Protein AF-A0A937TC75-F1 (afdb_monomer_lite)

Foldseek 3Di:
DDDPPQPQAPCLVVLVVLCVVCLVVCLVPQAQWKFFDDPSDTAWIQDPNDIDGPDPPDPDDSSNTNIDGNHNDDPPDPPPPPPD

pLDDT: mean 80.11, std 15.45, range [42.81, 94.38]

Sequence (84 aa):
MSIPQTTIPKNFWKESRWFFEHADEFLPDYANRWIAVQEQQIVAVLEEGQWQVLDPRADLDPEKCATFFVEESSRVYPNQTVVS

Radius of gyration: 15.54 Å; chains: 1; bounding box: 38×36×30 Å

Structure (mmCIF, N/CA/C/O backbone):
data_AF-A0A937TC75-F1
#
_entry.id   AF-A0A937TC75-F1
#
loop_
_atom_site.group_PDB
_atom_site.id
_atom_site.type_symbol
_atom_site.label_atom_id
_atom_site.label_alt_id
_atom_site.label_comp_id
_atom_site.label_asym_id
_atom_site.label_entity_id
_atom_site.label_seq_id
_atom_site.pdbx_PDB_ins_code
_atom_site.Cartn_x
_atom_site.Cartn_y
_atom_site.Cartn_z
_atom_site.occupancy
_atom_site.B_iso_or_equiv
_atom_site.auth_seq_id
_atom_site.auth_comp_id
_atom_site.auth_asym_id
_atom_site.auth_atom_id
_atom_site.pdbx_PDB_model_num
ATOM 1 N N . MET A 1 1 ? -13.595 28.175 -5.504 1.00 42.97 1 MET A N 1
ATOM 2 C CA . MET A 1 1 ? -13.497 26.702 -5.498 1.00 42.97 1 MET A CA 1
ATOM 3 C C . MET A 1 1 ? -12.803 26.323 -4.207 1.00 42.97 1 MET A C 1
ATOM 5 O O . MET A 1 1 ? -11.650 26.694 -4.036 1.00 42.97 1 MET A O 1
ATOM 9 N N . SER A 1 2 ? -13.520 25.721 -3.261 1.00 42.81 2 SER A N 1
ATOM 10 C CA . SER A 1 2 ? -12.904 25.223 -2.030 1.00 42.81 2 SER A CA 1
ATOM 11 C C . SER A 1 2 ? -12.153 23.951 -2.384 1.00 42.81 2 SER A C 1
ATOM 13 O O . SER A 1 2 ? -12.759 23.006 -2.883 1.00 42.81 2 SER A O 1
ATOM 15 N N . ILE A 1 3 ? -10.838 23.949 -2.189 1.00 50.31 3 ILE A N 1
ATOM 16 C CA . ILE A 1 3 ? -10.051 22.720 -2.265 1.00 50.31 3 ILE A CA 1
ATOM 17 C C . ILE A 1 3 ? -10.595 21.831 -1.137 1.00 50.31 3 ILE A C 1
ATOM 19 O O . ILE A 1 3 ? -10.650 22.318 -0.001 1.00 50.31 3 ILE A O 1
ATOM 23 N N . PRO A 1 4 ? -11.077 20.604 -1.408 1.00 52.81 4 PRO A N 1
ATOM 24 C CA . PRO A 1 4 ? -11.489 19.713 -0.334 1.00 52.81 4 PRO A CA 1
ATOM 25 C C . PRO A 1 4 ? -10.308 19.579 0.627 1.00 52.81 4 PRO A C 1
ATOM 27 O O . PRO A 1 4 ? -9.184 19.327 0.195 1.00 52.81 4 PRO A O 1
ATOM 30 N N . GLN A 1 5 ? -10.538 19.830 1.917 1.00 51.56 5 GLN A N 1
ATOM 31 C CA . GLN A 1 5 ? -9.534 19.557 2.938 1.00 51.56 5 GLN A CA 1
ATOM 32 C C . GLN A 1 5 ? -9.337 18.043 2.981 1.00 51.56 5 GLN A C 1
ATOM 34 O O . GLN A 1 5 ? -10.061 17.333 3.677 1.00 51.56 5 GLN A O 1
ATOM 39 N N . THR A 1 6 ? -8.383 17.538 2.202 1.00 61.72 6 THR A N 1
ATOM 40 C CA . THR A 1 6 ? -7.932 16.157 2.303 1.00 61.72 6 THR A CA 1
ATOM 41 C C . THR A 1 6 ? -7.365 16.000 3.705 1.00 61.72 6 THR A C 1
ATOM 43 O O . THR A 1 6 ? -6.346 16.599 4.054 1.00 61.72 6 THR A O 1
ATOM 46 N N . THR A 1 7 ? -8.088 15.281 4.558 1.00 73.06 7 THR A N 1
ATOM 47 C CA . THR A 1 7 ? -7.647 15.048 5.929 1.00 73.06 7 THR A CA 1
ATOM 48 C C . THR A 1 7 ? -6.483 14.079 5.853 1.00 73.06 7 THR A C 1
ATOM 50 O O . THR A 1 7 ? -6.664 12.933 5.453 1.00 73.06 7 THR A O 1
ATOM 53 N N . ILE A 1 8 ? -5.282 14.547 6.190 1.00 80.69 8 ILE A N 1
ATOM 54 C CA . ILE A 1 8 ? -4.110 13.676 6.258 1.00 80.69 8 ILE A CA 1
ATOM 55 C C . ILE A 1 8 ? -4.400 12.602 7.320 1.00 80.69 8 ILE A C 1
ATOM 57 O O . ILE A 1 8 ? -4.735 12.963 8.454 1.00 80.69 8 ILE A O 1
ATOM 61 N N . PRO A 1 9 ? -4.278 11.303 6.991 1.00 84.56 9 PRO A N 1
ATOM 62 C CA . PRO A 1 9 ? -4.485 10.228 7.951 1.00 84.56 9 PRO A CA 1
ATOM 63 C C . PRO A 1 9 ? -3.633 10.425 9.206 1.00 84.56 9 PRO A C 1
ATOM 65 O O . PRO A 1 9 ? -2.460 10.795 9.123 1.00 84.56 9 PRO A O 1
ATOM 68 N N . LYS A 1 10 ? -4.195 10.129 10.383 1.00 83.62 10 LYS A N 1
ATOM 69 C CA . LYS A 1 10 ? -3.541 10.358 11.688 1.00 83.62 10 LYS A CA 1
ATOM 70 C C . LYS A 1 10 ? -2.124 9.774 11.765 1.00 83.62 10 LYS A C 1
ATOM 72 O O . LYS A 1 10 ? -1.233 10.398 12.335 1.00 83.62 10 LYS A O 1
ATOM 77 N N . ASN A 1 11 ? -1.927 8.595 11.177 1.00 86.56 11 ASN A N 1
ATOM 78 C C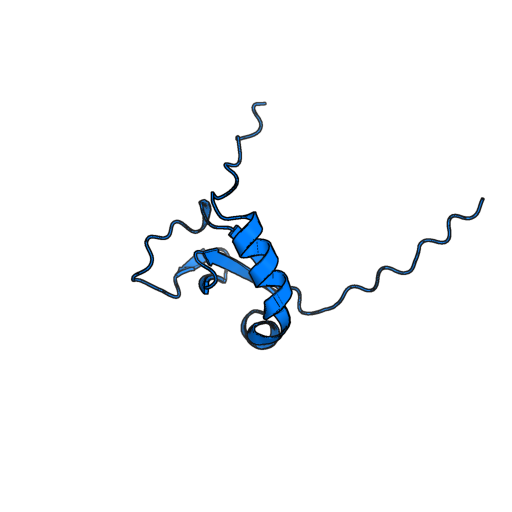A . ASN A 1 11 ? -0.664 7.862 11.208 1.00 86.56 11 ASN A CA 1
ATOM 79 C C . ASN A 1 11 ? 0.129 7.971 9.895 1.00 86.56 11 ASN A C 1
ATOM 81 O O . A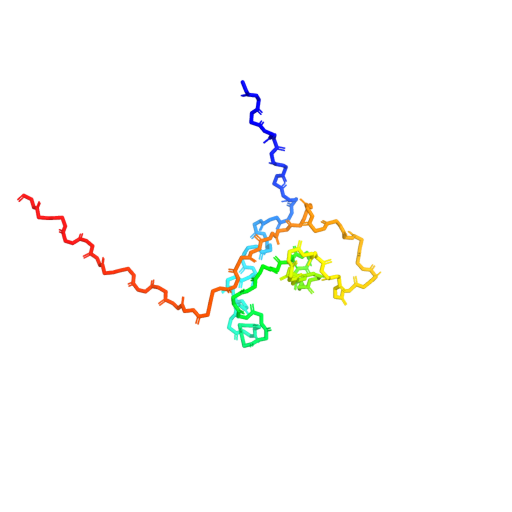SN A 1 11 ? 1.105 7.248 9.735 1.00 86.56 11 ASN A O 1
ATOM 85 N N . PHE A 1 12 ? -0.236 8.880 8.980 1.00 89.38 12 PHE A N 1
ATOM 86 C CA . PHE A 1 12 ? 0.335 8.961 7.628 1.00 89.38 12 PHE A CA 1
ATOM 87 C C . PHE A 1 12 ? 1.865 8.888 7.597 1.00 89.38 12 PHE A C 1
ATOM 89 O O . PHE A 1 12 ? 2.427 8.134 6.811 1.00 89.38 12 PHE A O 1
ATOM 96 N N . TRP A 1 13 ? 2.553 9.627 8.472 1.00 91.00 13 TRP A N 1
ATOM 97 C CA . TRP A 1 13 ? 4.019 9.635 8.521 1.00 91.00 13 TRP A CA 1
ATOM 98 C C . TRP A 1 13 ? 4.617 8.301 8.980 1.00 91.00 13 TRP A C 1
ATOM 100 O O . TRP A 1 13 ? 5.657 7.887 8.471 1.00 91.00 13 TRP A O 1
ATOM 110 N N . LYS A 1 14 ? 3.954 7.620 9.921 1.00 92.88 14 LYS A N 1
ATOM 111 C CA . LYS A 1 14 ? 4.342 6.284 10.386 1.00 92.88 14 LYS A CA 1
ATOM 112 C C . LYS A 1 14 ? 4.146 5.258 9.268 1.00 92.88 14 LYS A C 1
ATOM 114 O O . LYS A 1 14 ? 5.058 4.481 9.007 1.00 92.88 14 LYS A O 1
ATOM 119 N N . GLU A 1 15 ? 3.001 5.315 8.587 1.00 92.69 15 GLU A N 1
ATOM 120 C CA . GLU A 1 15 ? 2.688 4.422 7.466 1.00 92.69 15 GLU A CA 1
ATOM 121 C C . GLU A 1 15 ? 3.606 4.670 6.268 1.00 92.69 15 GLU A C 1
ATOM 123 O O . GLU A 1 15 ? 4.088 3.722 5.669 1.00 92.69 15 GLU A O 1
ATOM 128 N N . SER A 1 16 ? 3.920 5.932 5.958 1.00 92.50 16 SER A N 1
ATOM 129 C CA . SER A 1 16 ? 4.837 6.290 4.867 1.00 92.50 16 SER A CA 1
ATOM 130 C C . SER A 1 16 ? 6.229 5.733 5.115 1.00 92.50 16 SER A C 1
ATOM 132 O O . SER A 1 16 ? 6.834 5.148 4.225 1.00 92.50 16 SER A O 1
ATOM 134 N N . ARG A 1 17 ? 6.745 5.898 6.338 1.00 94.00 17 ARG A N 1
ATOM 135 C CA . ARG A 1 17 ? 8.052 5.356 6.701 1.00 94.00 17 ARG A CA 1
ATOM 136 C C . ARG A 1 17 ? 8.077 3.836 6.560 1.00 94.00 17 ARG A C 1
ATOM 138 O O . ARG A 1 17 ? 8.986 3.320 5.924 1.00 94.00 17 ARG A O 1
ATOM 145 N N . TRP A 1 18 ? 7.074 3.155 7.113 1.00 94.38 18 TRP A N 1
ATOM 146 C CA . TRP A 1 18 ? 6.947 1.704 6.992 1.00 94.38 18 TRP A CA 1
ATOM 147 C C . TRP A 1 18 ? 6.852 1.268 5.525 1.00 94.38 18 TRP A C 1
ATOM 149 O O . TRP A 1 18 ? 7.577 0.374 5.109 1.00 94.38 18 TRP A O 1
ATOM 159 N N . PHE A 1 19 ? 6.041 1.959 4.722 1.00 92.81 19 PHE A N 1
ATOM 160 C CA . PHE A 1 19 ? 5.911 1.704 3.291 1.00 92.81 19 PHE A CA 1
ATOM 161 C C . PHE A 1 19 ? 7.270 1.749 2.586 1.00 92.81 19 PHE A C 1
ATOM 163 O O . PHE A 1 19 ? 7.604 0.810 1.878 1.00 92.81 19 PHE A O 1
ATOM 170 N N . PHE A 1 20 ? 8.079 2.791 2.802 1.00 90.69 20 PHE A N 1
ATOM 171 C CA . PHE A 1 20 ? 9.398 2.891 2.166 1.00 90.69 20 PHE A CA 1
ATOM 172 C C . PHE A 1 20 ? 10.417 1.879 2.704 1.00 90.69 20 PHE A C 1
ATOM 174 O O . PHE A 1 20 ? 11.285 1.453 1.951 1.00 90.69 20 PHE A O 1
ATOM 181 N N . GLU A 1 21 ? 10.334 1.508 3.985 1.00 93.44 21 GLU A N 1
ATOM 182 C CA . GLU A 1 21 ? 11.229 0.515 4.598 1.00 93.44 21 GLU A CA 1
ATOM 183 C C . GLU A 1 21 ? 10.905 -0.922 4.149 1.00 93.44 21 GLU A C 1
ATOM 185 O O . GLU A 1 21 ? 11.811 -1.749 4.104 1.00 93.44 21 GLU A O 1
ATOM 190 N N . HIS A 1 22 ? 9.648 -1.206 3.792 1.00 91.19 22 HIS A N 1
ATOM 191 C CA . HIS A 1 22 ? 9.166 -2.555 3.470 1.00 91.19 22 HIS A CA 1
ATOM 192 C C . HIS A 1 22 ? 8.682 -2.726 2.022 1.00 91.19 22 HIS A C 1
ATOM 194 O O . HIS A 1 22 ? 8.225 -3.810 1.668 1.00 91.19 22 HIS A O 1
ATOM 200 N N . ALA A 1 23 ? 8.789 -1.696 1.174 1.00 87.00 23 ALA A N 1
ATOM 201 C CA . ALA A 1 23 ? 8.304 -1.725 -0.209 1.00 87.00 23 ALA A CA 1
ATOM 202 C C . ALA A 1 23 ? 8.792 -2.952 -0.982 1.00 87.00 23 ALA A C 1
ATOM 204 O O . ALA A 1 23 ? 7.999 -3.607 -1.653 1.00 87.00 23 ALA A O 1
ATOM 205 N N . ASP A 1 24 ? 10.071 -3.300 -0.837 1.00 88.88 24 ASP A N 1
ATOM 206 C CA . ASP A 1 24 ? 10.693 -4.426 -1.537 1.00 88.88 24 ASP A CA 1
ATOM 207 C C . ASP A 1 24 ? 10.050 -5.784 -1.203 1.00 88.88 24 ASP A C 1
ATOM 209 O O . ASP A 1 24 ? 10.081 -6.698 -2.027 1.00 88.88 24 ASP A O 1
ATOM 213 N N . GLU A 1 25 ? 9.446 -5.929 -0.020 1.00 90.62 25 GLU A N 1
ATOM 214 C CA . GLU A 1 25 ? 8.831 -7.186 0.425 1.00 90.62 25 GLU A CA 1
ATOM 215 C C . GLU A 1 25 ? 7.527 -7.487 -0.313 1.00 90.62 25 GLU A C 1
ATOM 217 O O . GLU A 1 25 ? 7.201 -8.648 -0.545 1.00 90.62 25 GLU A O 1
ATOM 222 N N . PHE A 1 26 ? 6.783 -6.446 -0.681 1.00 87.69 26 PHE A N 1
ATOM 223 C CA . PHE A 1 26 ? 5.442 -6.567 -1.250 1.00 87.69 26 PHE A CA 1
ATOM 224 C C . PHE A 1 26 ? 5.346 -6.026 -2.684 1.00 87.69 26 PHE A C 1
ATOM 226 O O . PHE A 1 26 ? 4.311 -6.156 -3.337 1.00 87.69 26 PHE A O 1
ATOM 233 N N . LEU A 1 27 ? 6.428 -5.455 -3.216 1.00 89.44 27 LEU A N 1
ATOM 234 C CA . LEU A 1 27 ? 6.513 -5.000 -4.602 1.00 89.44 27 LEU A CA 1
ATOM 235 C C . LEU A 1 27 ? 6.131 -6.088 -5.623 1.00 89.44 27 LEU A C 1
ATOM 237 O O . LEU A 1 27 ? 5.362 -5.759 -6.525 1.00 89.44 27 LEU A O 1
ATOM 241 N N . PRO A 1 28 ? 6.559 -7.364 -5.499 1.00 90.38 28 PRO A N 1
ATOM 242 C CA . PRO A 1 28 ? 6.177 -8.407 -6.458 1.00 90.38 28 PRO A CA 1
ATOM 243 C C . PRO A 1 28 ? 4.666 -8.666 -6.527 1.00 90.38 28 PRO A C 1
ATOM 245 O O . PRO A 1 28 ? 4.149 -8.990 -7.594 1.00 90.38 28 PRO A O 1
ATOM 248 N N . ASP A 1 29 ? 3.963 -8.505 -5.404 1.00 91.25 29 ASP A N 1
ATOM 249 C CA . ASP A 1 29 ? 2.540 -8.832 -5.283 1.00 91.25 29 ASP A CA 1
ATOM 250 C C . ASP A 1 29 ? 1.630 -7.651 -5.653 1.00 91.25 29 ASP A C 1
ATOM 252 O O . ASP A 1 29 ? 0.517 -7.844 -6.149 1.00 91.25 29 ASP A O 1
ATOM 256 N N . TYR A 1 30 ? 2.102 -6.418 -5.438 1.00 91.69 30 TYR A N 1
ATOM 257 C CA . TYR A 1 30 ? 1.301 -5.202 -5.620 1.00 91.69 30 TYR A CA 1
ATOM 258 C C . TYR A 1 30 ? 1.842 -4.243 -6.684 1.00 91.69 30 TYR A C 1
ATOM 260 O O . TYR A 1 30 ? 1.359 -3.115 -6.781 1.00 91.69 30 TYR A O 1
ATOM 268 N N . ALA A 1 31 ? 2.805 -4.667 -7.505 1.00 90.94 31 ALA A N 1
ATOM 269 C CA . ALA A 1 31 ? 3.354 -3.865 -8.595 1.00 90.94 31 ALA A CA 1
ATOM 270 C C . ALA A 1 31 ? 2.260 -3.219 -9.466 1.00 90.94 31 ALA A C 1
ATOM 272 O O . ALA A 1 31 ? 1.321 -3.873 -9.925 1.00 90.94 31 ALA A O 1
ATOM 273 N N . ASN A 1 32 ? 2.424 -1.920 -9.720 1.00 90.62 32 ASN A N 1
ATOM 274 C CA . ASN A 1 32 ? 1.533 -1.058 -10.496 1.00 90.62 32 ASN A CA 1
ATOM 275 C C . ASN A 1 32 ? 0.110 -0.934 -9.934 1.00 90.62 32 ASN A C 1
ATOM 277 O O . ASN A 1 32 ? -0.844 -0.724 -10.689 1.00 90.62 32 ASN A O 1
ATOM 281 N N . ARG A 1 33 ? -0.049 -1.045 -8.612 1.00 91.88 33 ARG A N 1
ATOM 282 C CA . ARG A 1 33 ? -1.346 -0.918 -7.937 1.00 91.88 33 ARG A CA 1
ATOM 283 C C . ARG A 1 33 ? -1.307 0.162 -6.869 1.00 91.88 33 ARG A C 1
ATOM 285 O O . ARG A 1 33 ? -0.274 0.444 -6.262 1.00 91.88 33 ARG A O 1
ATOM 292 N N . TRP A 1 34 ? -2.470 0.759 -6.625 1.00 93.19 34 TRP A N 1
ATOM 293 C CA . TRP A 1 34 ? -2.673 1.544 -5.415 1.00 93.19 34 TRP A CA 1
ATOM 294 C C . TRP A 1 34 ? -2.962 0.606 -4.254 1.00 93.19 34 TRP A C 1
ATOM 296 O O . TRP A 1 34 ? -3.769 -0.314 -4.382 1.00 93.19 34 TRP A O 1
ATOM 306 N N . ILE A 1 35 ? -2.335 0.875 -3.119 1.00 93.25 35 ILE A N 1
ATOM 307 C CA . ILE A 1 35 ? -2.567 0.170 -1.867 1.00 93.25 35 ILE A CA 1
ATOM 308 C C . ILE A 1 35 ? -2.989 1.160 -0.787 1.00 93.25 35 ILE A C 1
ATOM 310 O O . ILE A 1 35 ? -2.560 2.315 -0.787 1.00 93.25 35 ILE A O 1
ATOM 314 N N . ALA A 1 36 ? -3.816 0.700 0.142 1.00 92.81 36 ALA A N 1
ATOM 315 C CA . ALA A 1 36 ? -4.118 1.396 1.381 1.00 92.81 36 ALA A CA 1
ATOM 316 C C . ALA A 1 36 ? -3.341 0.733 2.519 1.00 92.81 36 ALA A C 1
ATOM 318 O O . ALA A 1 36 ? -3.350 -0.494 2.648 1.00 92.81 36 ALA A O 1
ATOM 319 N N . VAL A 1 37 ? -2.687 1.554 3.337 1.00 91.31 37 VAL A N 1
ATOM 320 C CA . VAL A 1 37 ? -1.903 1.125 4.494 1.00 91.31 37 VAL A CA 1
ATOM 321 C C . VAL A 1 37 ? -2.485 1.741 5.763 1.00 91.31 37 VAL A C 1
ATOM 323 O O . VAL A 1 37 ? -2.745 2.950 5.831 1.00 91.31 37 VAL A O 1
ATOM 326 N N . GLN A 1 38 ? -2.671 0.903 6.776 1.00 89.44 38 GLN A N 1
ATOM 327 C CA . GLN A 1 38 ? -3.069 1.297 8.122 1.00 89.44 38 GLN A CA 1
ATOM 328 C C . GLN A 1 38 ? -2.369 0.383 9.125 1.00 89.44 38 GLN A C 1
ATOM 330 O O . GLN A 1 38 ? -2.284 -0.820 8.907 1.00 89.44 38 GLN A O 1
ATOM 335 N N . GLU A 1 39 ? -1.871 0.957 10.221 1.00 89.75 39 GLU A N 1
ATOM 336 C CA . GLU A 1 39 ? -1.230 0.197 11.298 1.00 89.75 39 GLU A CA 1
ATOM 337 C C . GLU A 1 39 ? -0.100 -0.720 10.804 1.00 89.75 39 GLU A C 1
ATOM 339 O O . GLU A 1 39 ? 0.134 -1.792 11.352 1.00 89.75 39 GLU A O 1
ATOM 344 N N . GLN A 1 40 ? 0.663 -0.244 9.815 1.00 91.81 40 GLN A N 1
ATOM 345 C CA . GLN A 1 40 ? 1.808 -0.931 9.216 1.00 91.81 40 GLN A CA 1
ATOM 346 C C . GLN A 1 40 ? 1.426 -2.232 8.507 1.00 91.81 40 GLN A C 1
ATOM 348 O O . GLN A 1 40 ? 2.200 -3.187 8.482 1.00 91.81 40 GLN A O 1
ATOM 353 N N . GLN A 1 41 ? 0.219 -2.279 7.944 1.00 90.88 41 GLN A N 1
ATOM 354 C CA . GLN A 1 41 ? -0.263 -3.396 7.145 1.00 90.88 41 GLN A CA 1
ATOM 355 C C . GLN A 1 41 ? -0.955 -2.894 5.880 1.00 90.88 41 GLN A C 1
ATOM 357 O O . GLN A 1 41 ? -1.595 -1.839 5.879 1.00 90.88 41 GLN A O 1
ATOM 362 N N . ILE A 1 42 ? -0.826 -3.662 4.796 1.00 92.44 42 ILE A N 1
ATOM 363 C CA . ILE A 1 42 ? -1.607 -3.455 3.575 1.00 92.44 42 ILE A CA 1
ATOM 364 C C . ILE A 1 42 ? -2.986 -4.041 3.809 1.00 92.44 42 ILE A C 1
ATOM 366 O O . ILE A 1 42 ? -3.122 -5.216 4.142 1.00 92.44 42 ILE A O 1
ATOM 370 N N . VAL A 1 43 ? -4.004 -3.219 3.617 1.00 92.75 43 VAL A N 1
ATOM 371 C CA . VAL A 1 43 ? -5.355 -3.563 4.051 1.00 92.75 43 VAL A CA 1
ATOM 372 C C . VAL A 1 43 ? -6.403 -3.442 2.955 1.00 92.75 43 VAL A C 1
ATOM 374 O O . VAL A 1 43 ? -7.475 -4.035 3.055 1.00 92.75 43 VAL A O 1
ATOM 377 N N . ALA A 1 44 ? -6.085 -2.724 1.879 1.00 93.12 44 ALA A N 1
ATOM 378 C CA . ALA A 1 44 ? -6.863 -2.735 0.653 1.00 93.12 44 ALA A CA 1
ATOM 379 C C . ALA A 1 44 ? -5.960 -2.496 -0.559 1.00 93.12 44 ALA A C 1
ATOM 381 O O . ALA A 1 44 ? -4.907 -1.862 -0.453 1.00 93.12 44 ALA A O 1
ATOM 382 N N . VAL A 1 45 ? -6.405 -2.967 -1.718 1.00 94.19 45 VAL A N 1
ATOM 383 C CA . VAL A 1 45 ? -5.765 -2.749 -3.018 1.00 94.19 45 VAL A CA 1
ATOM 384 C C . VAL A 1 45 ? -6.799 -2.213 -4.002 1.00 94.19 45 VAL A C 1
ATOM 386 O O . VAL A 1 45 ? -7.963 -2.603 -3.958 1.00 94.19 45 VAL A O 1
ATOM 389 N N . LEU A 1 46 ? -6.403 -1.288 -4.872 1.00 92.31 46 LEU A N 1
ATOM 390 C CA . LEU A 1 46 ? -7.269 -0.796 -5.936 1.00 92.31 46 LEU A CA 1
ATOM 391 C C . LEU A 1 46 ? -7.127 -1.698 -7.165 1.00 92.31 46 LEU A C 1
ATOM 393 O O . LEU A 1 46 ? -6.074 -1.718 -7.806 1.00 92.31 46 LEU A O 1
ATOM 397 N N . GLU A 1 47 ? -8.202 -2.392 -7.520 1.00 90.00 47 GLU A N 1
ATOM 398 C CA . GLU A 1 47 ? -8.293 -3.236 -8.711 1.00 90.00 47 GLU A CA 1
ATOM 399 C C . GLU A 1 47 ? -9.492 -2.804 -9.554 1.00 90.00 47 GLU A C 1
ATOM 401 O O . GLU A 1 47 ? -10.575 -2.558 -9.031 1.00 90.00 47 GLU A O 1
ATOM 406 N N . GLU A 1 48 ? -9.290 -2.650 -10.866 1.00 88.62 48 GLU A N 1
ATOM 407 C CA . GLU A 1 48 ? -10.355 -2.275 -11.817 1.00 88.62 48 GLU A CA 1
ATOM 408 C C . GLU A 1 48 ? -11.137 -0.998 -11.427 1.00 88.62 48 GLU A C 1
ATOM 410 O O . GLU A 1 48 ? -12.309 -0.826 -11.756 1.00 88.62 48 GLU A O 1
ATOM 415 N N . GLY A 1 49 ? -10.476 -0.069 -10.726 1.00 87.81 49 GLY A N 1
ATOM 416 C CA . GLY A 1 49 ? -11.084 1.176 -10.245 1.00 87.81 49 GLY A CA 1
ATOM 417 C C . GLY A 1 49 ? -11.918 1.028 -8.967 1.00 87.81 49 GLY A C 1
ATOM 418 O O . GLY A 1 49 ? -12.611 1.972 -8.590 1.00 87.81 49 GLY A O 1
ATOM 419 N N . GLN A 1 50 ? -11.846 -0.120 -8.290 1.00 90.56 50 GLN A N 1
ATOM 420 C CA . GLN A 1 50 ? -12.552 -0.401 -7.043 1.00 90.56 50 GLN A CA 1
ATOM 421 C C . GLN A 1 50 ? -11.586 -0.858 -5.946 1.00 90.56 50 GLN A C 1
ATOM 423 O O . GLN A 1 50 ? -10.656 -1.624 -6.190 1.00 90.56 50 GLN A O 1
ATOM 428 N N . TRP A 1 51 ? -11.800 -0.378 -4.720 1.00 91.31 51 TRP A N 1
ATOM 429 C CA . TRP A 1 51 ? -11.026 -0.826 -3.563 1.00 91.31 51 TRP A CA 1
ATOM 430 C C . TRP A 1 51 ? -11.489 -2.218 -3.130 1.00 91.31 51 TRP A C 1
ATOM 432 O O . TRP A 1 51 ? -12.639 -2.399 -2.733 1.00 91.31 51 TRP A O 1
ATOM 442 N N . GLN A 1 52 ? -10.575 -3.181 -3.178 1.00 92.06 52 GLN A N 1
ATOM 443 C CA . GLN A 1 52 ? -10.742 -4.528 -2.649 1.00 92.06 52 GLN A CA 1
ATOM 444 C C . GLN A 1 52 ? -10.117 -4.587 -1.256 1.00 92.06 52 GLN A C 1
ATOM 446 O O . GLN A 1 52 ? -8.913 -4.382 -1.099 1.00 92.06 52 GLN A O 1
ATOM 451 N N . VAL A 1 53 ? -10.937 -4.838 -0.235 1.00 91.25 53 VAL A N 1
ATOM 452 C CA . VAL A 1 53 ? -10.481 -4.954 1.156 1.00 91.25 53 VAL A CA 1
ATOM 453 C C . VAL A 1 53 ? -9.824 -6.320 1.356 1.00 91.25 53 VAL A C 1
ATOM 455 O O . VAL A 1 53 ? -10.436 -7.352 1.088 1.00 91.25 53 VAL A O 1
ATOM 458 N N . LEU A 1 54 ? -8.579 -6.318 1.832 1.00 89.69 54 LEU A N 1
ATOM 459 C CA . LEU A 1 54 ? -7.785 -7.521 2.092 1.00 89.69 54 LEU A CA 1
ATOM 460 C C . LEU A 1 54 ? -7.985 -8.035 3.522 1.00 89.69 54 LEU A C 1
ATOM 462 O O . LEU A 1 54 ? -8.026 -9.246 3.734 1.00 89.69 54 LEU A O 1
ATOM 466 N N . ASP A 1 55 ? -8.148 -7.126 4.491 1.00 82.88 55 ASP A N 1
ATOM 467 C CA . ASP A 1 55 ? -8.461 -7.476 5.878 1.00 82.88 55 ASP A CA 1
ATOM 468 C C . ASP A 1 55 ? -9.887 -7.028 6.255 1.00 82.88 55 ASP A C 1
ATOM 470 O O . ASP A 1 55 ? -10.115 -5.850 6.535 1.00 82.88 55 ASP A O 1
ATOM 474 N N . PRO A 1 56 ? -10.866 -7.952 6.303 1.00 70.62 56 PRO A N 1
ATOM 475 C CA . PRO A 1 56 ? -12.248 -7.630 6.653 1.00 70.62 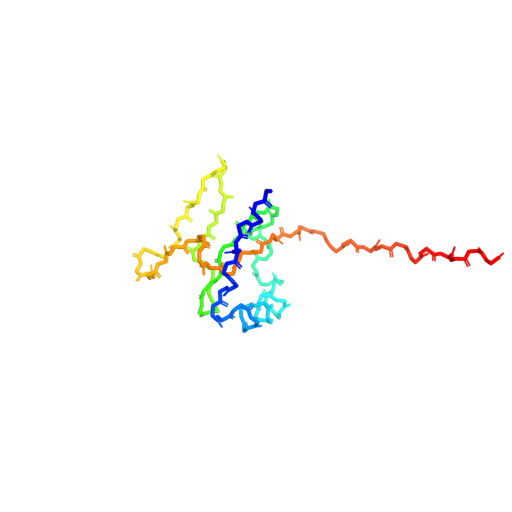56 PRO A CA 1
ATOM 476 C C . PRO A 1 56 ? -12.449 -7.296 8.140 1.00 70.62 56 PRO A C 1
ATOM 478 O O . PRO A 1 56 ? -13.560 -6.943 8.535 1.00 70.62 56 PRO A O 1
ATOM 481 N N . ARG A 1 57 ? -11.427 -7.468 8.990 1.00 72.56 57 ARG A N 1
ATOM 482 C CA . ARG A 1 57 ? -11.492 -7.163 10.429 1.00 72.56 57 ARG A CA 1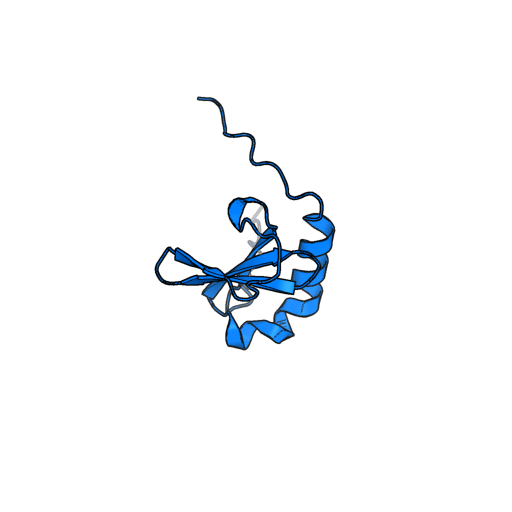
ATOM 483 C C . ARG A 1 57 ? -10.973 -5.778 10.766 1.00 72.56 57 ARG A C 1
ATOM 485 O O . ARG A 1 57 ? -11.215 -5.312 11.879 1.00 72.56 57 ARG A O 1
ATOM 492 N N . ALA A 1 58 ? -10.246 -5.153 9.854 1.00 67.25 58 ALA A N 1
ATOM 493 C CA . ALA A 1 58 ? -9.682 -3.849 10.097 1.00 67.25 58 ALA A CA 1
ATOM 494 C C . ALA A 1 58 ? -10.747 -2.768 9.825 1.00 67.25 58 ALA A C 1
ATOM 496 O O . ALA A 1 58 ? -11.486 -2.815 8.841 1.00 67.25 58 ALA A O 1
ATOM 497 N N . ASP A 1 59 ? -10.890 -1.839 10.775 1.00 67.69 59 ASP A N 1
ATOM 498 C CA . ASP A 1 59 ? -11.892 -0.767 10.748 1.00 67.69 59 ASP A CA 1
ATOM 499 C C . ASP A 1 59 ? -11.442 0.314 9.765 1.00 67.69 59 ASP A C 1
ATOM 501 O O . ASP A 1 59 ? -10.776 1.299 10.110 1.00 67.69 59 ASP A O 1
ATOM 505 N N . LEU A 1 60 ? -11.695 0.031 8.491 1.00 65.12 60 LEU A N 1
ATOM 506 C CA . LEU A 1 60 ? -10.973 0.644 7.400 1.00 65.12 60 LEU A CA 1
ATOM 507 C C . LEU A 1 60 ? -11.879 1.257 6.371 1.00 65.12 60 LEU A C 1
ATOM 509 O O . LEU A 1 60 ? -12.532 0.592 5.571 1.00 65.12 60 LEU A O 1
ATOM 513 N N . ASP A 1 61 ? -11.789 2.570 6.350 1.00 75.19 61 ASP A N 1
ATOM 514 C CA . ASP A 1 61 ? -12.137 3.370 5.205 1.00 75.19 61 ASP A CA 1
ATOM 515 C C . ASP A 1 61 ? -10.844 3.633 4.410 1.00 75.19 61 ASP A C 1
ATOM 517 O O . ASP A 1 61 ? -9.985 4.381 4.898 1.00 75.19 61 ASP A O 1
ATOM 521 N N . PRO A 1 62 ? -10.657 3.030 3.217 1.00 68.88 62 PRO A N 1
ATOM 522 C CA . PRO A 1 62 ? -9.489 3.274 2.372 1.00 68.88 62 PRO A CA 1
ATOM 523 C C . PRO A 1 62 ? -9.291 4.758 2.041 1.00 68.88 62 PRO A C 1
ATOM 525 O O . PRO A 1 62 ? -8.154 5.195 1.882 1.00 68.88 62 PRO A O 1
ATOM 528 N N . GLU A 1 63 ? -10.364 5.558 2.021 1.00 73.00 63 GLU A N 1
ATOM 529 C CA . GLU A 1 63 ? -10.296 7.008 1.799 1.00 73.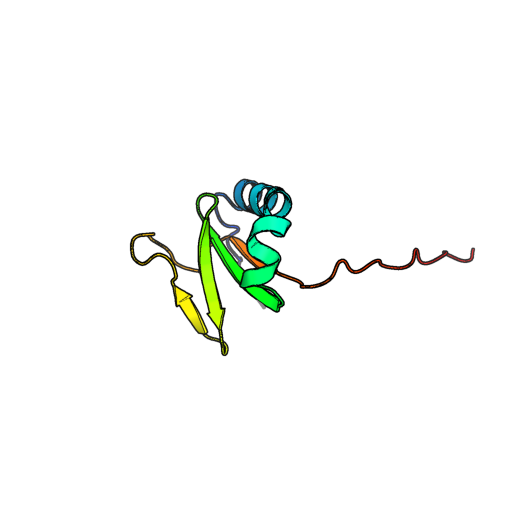00 63 GLU A CA 1
ATOM 530 C C . GLU A 1 63 ? -9.696 7.765 2.995 1.00 73.00 63 GLU A C 1
ATOM 532 O O . GLU A 1 63 ? -9.277 8.916 2.868 1.00 73.00 63 GLU A O 1
ATOM 537 N N . LYS A 1 64 ? -9.628 7.121 4.165 1.00 79.56 64 LYS A N 1
ATOM 538 C CA . LYS A 1 64 ? -9.014 7.649 5.393 1.00 79.56 64 LYS A CA 1
ATOM 539 C C . LYS A 1 64 ? -7.660 7.014 5.709 1.00 79.56 64 LYS A C 1
ATOM 541 O O . LYS A 1 64 ? -7.058 7.347 6.734 1.00 79.56 64 LYS A O 1
ATOM 546 N N . CYS A 1 65 ? -7.182 6.111 4.857 1.00 87.75 65 CYS A N 1
ATOM 547 C CA . CYS A 1 65 ? -5.900 5.437 5.014 1.00 87.75 65 CYS A CA 1
ATOM 548 C C . CYS A 1 65 ? -4.781 6.171 4.291 1.00 87.75 65 CYS A C 1
ATOM 550 O O . CYS A 1 65 ? -5.010 7.018 3.428 1.00 87.75 65 CYS A O 1
ATOM 552 N N . ALA A 1 66 ? -3.542 5.832 4.641 1.00 90.62 66 ALA A N 1
ATOM 553 C CA . ALA A 1 66 ? -2.411 6.273 3.847 1.00 90.62 66 ALA A CA 1
ATOM 554 C C . ALA A 1 66 ? -2.389 5.448 2.553 1.00 90.62 66 ALA A C 1
ATOM 556 O O . ALA A 1 66 ? -2.166 4.240 2.587 1.00 90.62 66 ALA A O 1
ATOM 557 N N . THR A 1 67 ? -2.679 6.088 1.422 1.00 91.12 67 THR A N 1
ATOM 558 C CA . THR A 1 67 ? -2.703 5.429 0.114 1.00 91.12 67 THR A CA 1
ATOM 559 C C . THR A 1 67 ? -1.403 5.674 -0.636 1.00 91.12 67 THR A C 1
ATOM 561 O O . THR A 1 67 ? -0.997 6.827 -0.805 1.00 91.12 67 THR A O 1
ATOM 564 N N . PHE A 1 68 ? -0.790 4.611 -1.142 1.00 91.25 68 PHE A N 1
ATOM 565 C CA . PHE A 1 68 ? 0.460 4.671 -1.895 1.00 91.25 68 PHE A CA 1
ATOM 566 C C . PHE A 1 68 ? 0.304 3.948 -3.226 1.00 91.25 68 PHE A C 1
ATOM 568 O O . PHE A 1 68 ? -0.418 2.958 -3.318 1.00 91.25 68 PHE A O 1
ATOM 575 N N . PHE A 1 69 ? 0.987 4.437 -4.257 1.00 91.31 69 PHE A N 1
ATOM 576 C CA . PHE A 1 69 ? 1.127 3.704 -5.508 1.00 91.31 69 PHE A CA 1
ATOM 577 C C . PHE A 1 69 ? 2.426 2.906 -5.463 1.00 91.31 69 PHE A C 1
ATOM 579 O O . PHE A 1 69 ? 3.500 3.480 -5.269 1.00 91.31 69 PHE A O 1
ATOM 586 N N . VAL A 1 70 ? 2.324 1.590 -5.625 1.00 90.88 70 VAL A N 1
ATOM 587 C CA . VAL A 1 70 ? 3.480 0.697 -5.707 1.00 90.88 70 VAL A CA 1
ATOM 588 C C . VAL A 1 70 ? 3.940 0.686 -7.157 1.00 90.88 70 VAL A C 1
ATOM 590 O O . VAL A 1 70 ? 3.311 0.071 -8.015 1.00 90.88 70 VAL A O 1
ATOM 593 N N . GLU A 1 71 ? 5.015 1.406 -7.455 1.00 85.38 71 GLU A N 1
ATOM 594 C CA . GLU A 1 71 ? 5.586 1.436 -8.799 1.00 85.38 71 GLU A CA 1
ATOM 595 C C . GLU A 1 71 ? 6.577 0.279 -8.986 1.00 85.38 71 GLU A C 1
ATOM 597 O O . GLU A 1 71 ? 7.468 0.084 -8.164 1.00 85.38 71 GLU A O 1
ATOM 602 N N . GLU A 1 72 ? 6.447 -0.475 -10.083 1.00 75.19 72 GLU A N 1
ATOM 603 C CA . GLU A 1 72 ? 7.305 -1.634 -10.397 1.00 75.19 72 GLU A CA 1
ATOM 604 C C . GLU A 1 72 ? 8.773 -1.246 -10.669 1.00 75.19 72 GLU A C 1
ATOM 606 O O . GLU A 1 72 ? 9.661 -2.096 -10.681 1.00 75.19 72 GLU A O 1
ATOM 611 N N . SER A 1 73 ? 9.066 0.041 -10.879 1.00 63.47 73 SER A N 1
ATOM 612 C CA . SER A 1 73 ? 10.391 0.500 -11.293 1.00 63.47 73 SER A CA 1
ATOM 613 C C . SER A 1 73 ? 10.941 1.617 -10.420 1.00 63.47 73 SER A C 1
ATOM 615 O O . SER A 1 73 ? 10.293 2.643 -10.215 1.00 63.47 73 SER A O 1
ATOM 617 N N . SER A 1 74 ? 12.211 1.497 -10.038 1.00 59.19 74 SER A N 1
ATOM 618 C CA . SER A 1 74 ? 13.016 2.646 -9.639 1.00 59.19 74 SER A CA 1
ATOM 619 C C . SER A 1 74 ? 13.185 3.578 -10.842 1.00 59.19 74 SER A C 1
ATOM 621 O O . SER A 1 74 ? 13.989 3.317 -11.739 1.00 59.19 74 SER A O 1
ATOM 623 N N . ARG A 1 75 ? 12.435 4.684 -10.889 1.00 55.34 75 ARG A N 1
ATOM 624 C CA . ARG A 1 75 ? 12.704 5.748 -11.861 1.00 55.34 75 ARG A CA 1
ATOM 625 C C . ARG A 1 75 ? 14.011 6.437 -11.484 1.00 55.34 75 ARG A C 1
ATOM 627 O O . ARG A 1 75 ? 14.045 7.286 -10.597 1.00 55.34 75 ARG A O 1
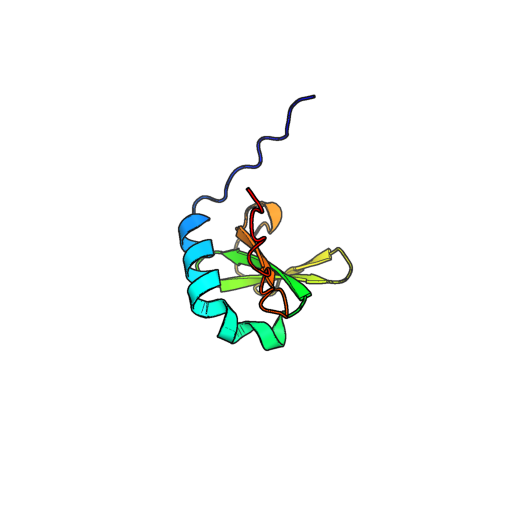ATOM 634 N N . VAL A 1 76 ? 15.096 6.096 -12.174 1.00 55.56 76 VAL A N 1
ATOM 635 C CA . VAL A 1 76 ? 16.301 6.928 -12.154 1.00 55.56 76 VAL A CA 1
ATOM 636 C C . VAL A 1 76 ? 16.003 8.150 -13.014 1.00 55.56 76 VAL A C 1
ATOM 638 O O . VAL A 1 76 ? 16.027 8.078 -14.241 1.00 55.56 76 VAL A O 1
ATOM 641 N N . TYR A 1 77 ? 15.688 9.276 -12.375 1.00 58.38 77 TYR A N 1
ATOM 642 C CA . TYR A 1 77 ? 15.654 10.556 -13.071 1.00 58.38 77 TYR A CA 1
ATOM 643 C C . TYR A 1 77 ? 17.099 10.916 -13.431 1.00 58.38 77 TYR A C 1
ATOM 645 O O . TYR A 1 77 ? 17.913 11.089 -12.518 1.00 58.38 77 TYR A O 1
ATOM 653 N N . PRO A 1 78 ? 17.469 11.003 -14.722 1.00 53.25 78 PRO A N 1
ATOM 654 C CA . PRO A 1 78 ? 18.785 11.506 -15.073 1.00 53.25 78 PRO A CA 1
ATOM 655 C C . PRO A 1 78 ? 18.900 12.919 -14.503 1.00 53.25 78 PRO A C 1
ATOM 657 O O . PRO A 1 78 ? 18.008 13.742 -14.721 1.00 53.25 78 PRO A O 1
ATOM 660 N N . ASN A 1 79 ? 19.969 13.182 -13.741 1.00 55.91 79 ASN A N 1
ATOM 661 C CA . ASN A 1 79 ? 20.289 14.522 -13.255 1.00 55.91 79 ASN A CA 1
ATOM 662 C C . ASN A 1 79 ? 20.178 15.480 -14.442 1.00 55.91 79 ASN A C 1
ATOM 664 O O . ASN A 1 79 ? 20.977 15.389 -15.376 1.00 55.91 79 ASN A O 1
ATOM 668 N N . GLN A 1 80 ? 19.185 16.370 -14.429 1.00 55.31 80 GLN A N 1
ATOM 669 C CA . GLN A 1 80 ? 19.136 17.447 -15.402 1.00 55.31 80 GLN A CA 1
ATOM 670 C C . GLN A 1 80 ? 20.373 18.299 -15.140 1.00 55.31 80 GLN A C 1
ATOM 672 O O . GLN A 1 80 ? 20.440 19.032 -14.156 1.00 55.31 80 GLN A O 1
ATOM 677 N N . THR A 1 81 ? 21.400 18.134 -15.974 1.00 50.59 81 THR A N 1
ATOM 678 C CA . THR A 1 81 ? 22.533 19.045 -15.999 1.00 50.59 81 THR A CA 1
ATOM 679 C C . THR A 1 81 ? 21.956 20.411 -16.336 1.00 50.59 81 THR A C 1
ATOM 681 O O . THR A 1 81 ? 21.569 20.662 -17.475 1.00 50.59 81 THR A O 1
ATOM 684 N N . VAL A 1 82 ? 21.830 21.268 -15.324 1.00 54.78 82 VAL A N 1
ATOM 685 C CA . VAL A 1 82 ? 21.519 22.680 -15.516 1.00 54.78 82 VAL A CA 1
ATOM 686 C C . VAL A 1 82 ? 22.713 23.258 -16.261 1.00 54.78 82 VAL A C 1
ATOM 688 O O . VAL A 1 82 ? 23.767 23.499 -15.676 1.00 54.78 82 VAL A O 1
ATOM 691 N N . VAL A 1 83 ? 22.581 23.382 -17.579 1.00 50.91 83 VAL A N 1
ATOM 692 C CA . VAL A 1 83 ? 23.554 24.101 -18.396 1.00 50.91 83 VAL A CA 1
ATOM 693 C C . VAL A 1 83 ? 23.391 25.574 -18.025 1.00 50.91 83 VAL A C 1
ATOM 695 O O . VAL A 1 83 ? 22.304 26.128 -18.193 1.00 50.91 83 VAL A O 1
ATOM 698 N N . SER A 1 84 ? 24.427 26.132 -17.393 1.00 55.62 84 SER A N 1
ATOM 699 C CA . SER A 1 84 ? 24.505 27.548 -17.005 1.00 55.62 84 SER A CA 1
ATOM 700 C C . SER A 1 84 ? 24.637 28.465 -18.213 1.00 55.62 84 SER A C 1
ATOM 702 O O . SER A 1 84 ? 25.186 28.002 -19.239 1.00 55.62 84 SER A O 1
#

Secondary structure (DSSP, 8-state):
-PPP-----TTHHHHHHHHHHHHHHHHHHHTTEEEEEETTEEEEEEETTEEEES-TTS---GGGSEEEEE-SS-----------